Protein AF-A0A803XXB5-F1 (afdb_monomer)

Organism: Meleagris gallopavo (NCBI:txid9103)

pLDDT: mean 82.79, std 13.49, range [46.09, 96.38]

Sequence (155 aa):
MRGNSFKLEEGRFRLDIRKKLFTVRVFRYSSCTDKLLMIFGSLLAIAHGSSLPIAMIIFGDMTDSFVTSGNLSALNSSLEMLDKLEEDMTRYAYYYSAIAAAVLVAAYVQTSFWTLAAGRQVKKIRKNFFHAIMRQEIGWFDVNDAGELNTRLIE

Nearest PDB structures (foldseek):
  8sbj-assembly1_B  TM=5.251E-01  e=1.618E+00  Homo sapiens
  8i21-assembly1_A  TM=2.782E-01  e=5.233E-01  Saccharomyces cerevisiae S288C
  8wjo-assembly1_B  TM=3.772E-01  e=4.185E+00  Saccharomyces cerevisiae S288C
  6ixg-assembly1_A  TM=3.546E-01  e=4.441E+00  Homo sapiens
  4mu6-assembly1_A  TM=4.071E-01  e=6.343E+00  Legionella pneumophila subsp. pneumophila str. Philadelphia 1

Structure (mmCIF, N/CA/C/O backbone):
data_AF-A0A803XXB5-F1
#
_entry.id   AF-A0A803XXB5-F1
#
loop_
_atom_site.group_PDB
_atom_site.id
_atom_site.type_symbol
_atom_site.label_atom_id
_atom_site.label_alt_id
_atom_site.label_comp_id
_atom_site.label_asym_id
_atom_site.label_entity_id
_atom_site.label_seq_id
_atom_site.pdbx_PDB_ins_code
_atom_site.Cartn_x
_atom_site.Cartn_y
_atom_site.Cartn_z
_atom_site.occupancy
_atom_site.B_iso_or_equiv
_atom_site.auth_seq_id
_atom_site.auth_comp_id
_atom_site.auth_asym_id
_atom_site.auth_atom_id
_atom_site.pdbx_PDB_model_num
ATOM 1 N N . MET A 1 1 ? 18.559 -19.089 46.567 1.00 53.66 1 MET A N 1
ATOM 2 C CA . MET A 1 1 ? 18.561 -18.101 45.459 1.00 53.66 1 MET A CA 1
ATOM 3 C C . MET A 1 1 ? 17.882 -18.569 44.157 1.00 53.66 1 MET A C 1
ATOM 5 O O . MET A 1 1 ? 17.571 -17.723 43.334 1.00 53.66 1 MET A O 1
ATOM 9 N N . ARG A 1 2 ? 17.551 -19.862 43.966 1.00 56.38 2 ARG A N 1
ATOM 10 C CA . ARG A 1 2 ? 16.855 -20.363 42.753 1.00 56.38 2 ARG A CA 1
ATOM 11 C C . ARG A 1 2 ? 15.346 -20.045 42.657 1.00 56.38 2 ARG A C 1
ATOM 13 O O . ARG A 1 2 ? 14.801 -20.068 41.562 1.00 56.38 2 ARG A O 1
ATOM 20 N N . GLY A 1 3 ? 14.680 -19.707 43.766 1.00 53.09 3 GLY A N 1
ATOM 21 C CA . GLY A 1 3 ? 13.224 -19.477 43.799 1.00 53.09 3 GLY A CA 1
ATOM 22 C C . GLY A 1 3 ? 12.744 -18.177 43.137 1.00 53.09 3 GLY A C 1
ATOM 23 O O . GLY A 1 3 ? 11.661 -18.154 42.558 1.00 53.09 3 GLY A O 1
ATOM 24 N N . ASN A 1 4 ? 13.558 -17.114 43.154 1.00 46.09 4 ASN A N 1
ATOM 25 C CA . ASN A 1 4 ? 13.198 -15.852 42.494 1.00 46.09 4 ASN A CA 1
ATOM 26 C C . ASN A 1 4 ? 13.341 -15.950 40.970 1.00 46.09 4 ASN A C 1
ATOM 28 O O . ASN A 1 4 ? 12.520 -15.387 40.256 1.00 46.09 4 ASN A O 1
ATOM 32 N N . SER A 1 5 ? 14.315 -16.716 40.464 1.00 54.25 5 SER A N 1
ATOM 33 C CA . SER A 1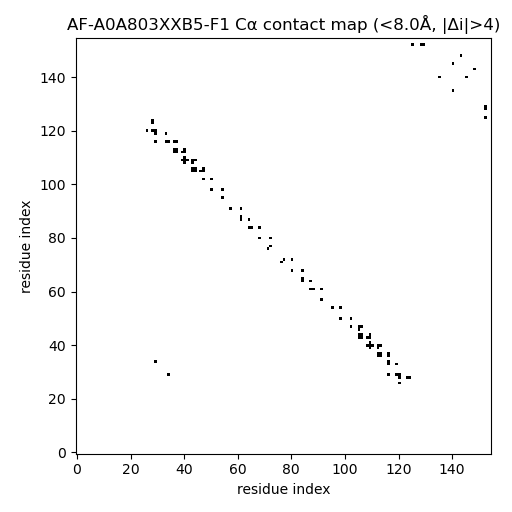 5 ? 14.485 -16.913 39.017 1.00 54.25 5 SER A CA 1
ATOM 34 C C . SER A 1 5 ? 13.304 -17.677 38.402 1.00 54.25 5 SER A C 1
ATOM 36 O O . SER A 1 5 ? 12.817 -17.308 37.339 1.00 54.25 5 SER A O 1
ATOM 38 N N . PHE A 1 6 ? 12.763 -18.670 39.121 1.00 59.56 6 PHE A N 1
ATOM 39 C CA . PHE A 1 6 ? 11.614 -19.458 38.665 1.00 59.56 6 PHE A CA 1
ATOM 40 C C . PHE A 1 6 ? 10.312 -18.636 38.614 1.00 59.56 6 PHE A C 1
ATOM 42 O O . PHE A 1 6 ? 9.605 -18.672 37.614 1.00 59.56 6 PHE A O 1
ATOM 49 N N . LYS A 1 7 ? 10.034 -17.799 39.629 1.00 59.47 7 LYS A N 1
ATOM 50 C CA . LYS A 1 7 ? 8.880 -16.872 39.611 1.00 59.47 7 LYS A CA 1
ATOM 51 C C . LYS A 1 7 ? 8.996 -15.785 38.533 1.00 59.47 7 LYS A C 1
ATOM 53 O O . LYS A 1 7 ? 7.982 -15.344 37.995 1.00 59.47 7 LYS A O 1
ATOM 58 N N . LEU A 1 8 ? 10.218 -15.351 38.211 1.00 59.94 8 LEU A N 1
ATOM 59 C CA . LEU A 1 8 ? 10.473 -14.389 37.135 1.00 59.94 8 LEU A CA 1
ATOM 60 C C . LEU A 1 8 ? 10.287 -15.014 35.745 1.00 59.94 8 LEU A C 1
ATOM 62 O O . LEU A 1 8 ? 9.770 -14.339 34.860 1.00 59.94 8 LEU A O 1
ATOM 66 N N . GLU A 1 9 ? 10.663 -16.279 35.551 1.00 63.16 9 GLU A N 1
ATOM 67 C CA . GLU A 1 9 ? 10.397 -17.055 34.327 1.00 63.16 9 GLU A CA 1
ATOM 68 C C . GLU A 1 9 ? 8.895 -17.300 34.126 1.00 63.16 9 GLU A C 1
ATOM 70 O O . GLU A 1 9 ? 8.369 -17.047 33.046 1.00 63.16 9 GLU A O 1
ATOM 75 N N . GLU A 1 10 ? 8.170 -17.682 35.180 1.00 65.69 10 GLU A N 1
ATOM 76 C CA . GLU A 1 10 ? 6.717 -17.905 35.140 1.00 65.69 10 GLU A CA 1
ATOM 77 C C . GLU A 1 10 ? 5.934 -16.606 34.863 1.00 65.69 10 GLU A C 1
ATOM 79 O O . GLU A 1 10 ? 4.971 -16.587 34.089 1.00 65.69 10 GLU A O 1
ATOM 84 N N . GLY A 1 11 ? 6.385 -15.486 35.442 1.00 61.03 11 GLY A N 1
ATOM 85 C CA . GLY A 1 11 ? 5.864 -14.147 35.166 1.00 61.03 11 GLY A CA 1
ATOM 86 C C . GLY A 1 11 ? 6.142 -13.680 33.734 1.00 61.03 11 GLY A C 1
ATOM 87 O O . GLY A 1 11 ? 5.231 -13.168 33.077 1.00 61.03 11 GLY A O 1
ATOM 88 N N . ARG A 1 12 ? 7.361 -13.908 33.216 1.00 62.28 12 ARG A N 1
ATOM 89 C CA . ARG A 1 12 ? 7.727 -13.633 31.811 1.00 62.28 12 ARG A CA 1
ATOM 90 C C . ARG A 1 12 ? 6.909 -14.477 30.841 1.00 62.28 12 ARG A C 1
ATOM 92 O O . ARG A 1 12 ? 6.358 -13.937 29.891 1.00 62.28 12 ARG A O 1
ATOM 99 N N . PHE A 1 13 ? 6.744 -15.764 31.131 1.00 62.91 13 PHE A N 1
ATOM 100 C CA . PHE A 1 13 ? 5.960 -16.695 30.328 1.00 62.91 13 PHE A CA 1
ATOM 101 C C . PHE A 1 13 ? 4.477 -16.304 30.284 1.00 62.91 13 PHE A C 1
ATOM 103 O O . PHE A 1 13 ? 3.858 -16.293 29.220 1.00 62.91 13 PHE A O 1
ATOM 110 N N . ARG A 1 14 ? 3.899 -15.883 31.418 1.00 61.41 14 ARG A N 1
ATOM 111 C CA . ARG A 1 14 ? 2.527 -15.351 31.465 1.00 61.41 14 ARG A CA 1
ATOM 112 C C . ARG A 1 14 ? 2.374 -14.015 30.744 1.00 61.41 14 ARG A C 1
ATOM 114 O O . ARG A 1 14 ? 1.325 -13.782 30.144 1.00 61.41 14 ARG A O 1
ATOM 121 N N . LE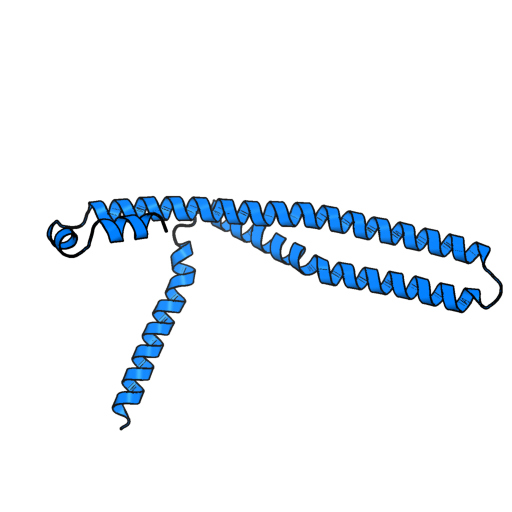U A 1 15 ? 3.383 -13.147 30.781 1.00 60.62 15 LEU A N 1
ATOM 122 C CA . LEU A 1 15 ? 3.418 -11.903 30.004 1.00 60.62 15 LEU A CA 1
ATOM 123 C C . LEU A 1 15 ? 3.509 -12.177 28.497 1.00 60.62 15 LEU A C 1
ATOM 125 O O . LEU A 1 15 ? 2.753 -11.575 27.735 1.00 60.62 15 LEU A O 1
ATOM 129 N N . ASP A 1 16 ? 4.343 -13.125 28.075 1.00 62.09 16 ASP A N 1
ATOM 130 C CA . ASP A 1 16 ? 4.494 -13.511 26.669 1.00 62.09 16 ASP A CA 1
ATOM 131 C C . ASP A 1 16 ? 3.258 -14.225 26.119 1.00 62.09 16 ASP A C 1
ATOM 133 O O . ASP A 1 16 ? 2.839 -13.945 24.996 1.00 62.09 16 ASP A O 1
ATOM 137 N N . ILE A 1 17 ? 2.597 -15.073 26.914 1.00 60.09 17 ILE A N 1
ATOM 138 C CA . ILE A 1 17 ? 1.301 -15.658 26.545 1.00 60.09 17 ILE A CA 1
ATOM 139 C C . ILE A 1 17 ? 0.230 -14.567 26.432 1.00 60.09 17 ILE A C 1
ATOM 141 O O . ILE A 1 17 ? -0.541 -14.564 25.471 1.00 60.09 17 ILE A O 1
ATOM 145 N N . ARG A 1 18 ? 0.187 -13.599 27.359 1.00 56.00 18 ARG A N 1
ATOM 146 C CA . ARG A 1 18 ? -0.772 -12.483 27.302 1.00 56.00 18 ARG A CA 1
ATOM 147 C C . ARG A 1 18 ? -0.542 -11.596 26.068 1.00 56.00 18 ARG A C 1
ATOM 149 O O . ARG A 1 18 ? -1.516 -11.192 25.439 1.00 56.00 18 ARG A O 1
ATOM 156 N N . LYS A 1 19 ? 0.720 -11.358 25.685 1.00 54.84 19 LYS A N 1
ATOM 157 C CA . LYS A 1 19 ? 1.103 -10.631 24.459 1.00 54.84 19 LYS A CA 1
ATOM 158 C C . LYS A 1 19 ? 0.770 -11.414 23.185 1.00 54.84 19 LYS A C 1
ATOM 160 O O . LYS A 1 19 ? 0.143 -10.857 22.290 1.00 54.84 19 LYS A O 1
ATOM 165 N N . LYS A 1 20 ? 1.097 -12.712 23.110 1.00 51.25 20 LYS A N 1
ATOM 166 C CA . LYS A 1 20 ? 0.773 -13.574 21.952 1.00 51.25 20 LYS A CA 1
ATOM 167 C C . LYS A 1 20 ? -0.731 -13.735 21.731 1.00 51.25 20 LYS A C 1
ATOM 169 O O . LYS A 1 20 ? -1.184 -13.796 20.591 1.00 51.25 20 LYS A O 1
ATOM 174 N N . LEU A 1 21 ? -1.519 -13.770 22.806 1.00 52.78 21 LEU A N 1
ATOM 175 C CA . LEU A 1 21 ? -2.978 -13.845 22.720 1.00 52.78 21 LEU A CA 1
ATOM 176 C C . LEU A 1 21 ? -3.619 -12.528 22.261 1.00 52.78 21 LEU A C 1
ATOM 178 O O . LEU A 1 21 ? -4.752 -12.566 21.787 1.00 52.78 21 LEU A O 1
ATOM 182 N N . PHE A 1 22 ? -2.932 -11.388 22.371 1.00 58.81 22 PHE A N 1
ATOM 183 C CA . PHE A 1 22 ? -3.478 -10.078 22.014 1.00 58.81 22 PHE A CA 1
ATOM 184 C C . PHE A 1 22 ? -3.657 -9.930 20.496 1.00 58.81 22 PHE A C 1
ATOM 186 O O . PHE A 1 22 ? -4.761 -9.635 20.045 1.00 58.81 22 PHE A O 1
ATOM 193 N N . THR A 1 23 ? -2.637 -10.244 19.689 1.00 65.56 23 THR A N 1
ATOM 194 C CA . THR A 1 23 ? -2.662 -9.980 18.236 1.00 65.56 23 THR A CA 1
ATOM 195 C C . THR A 1 23 ? -3.775 -10.733 17.506 1.00 65.56 23 THR A C 1
ATOM 197 O O . THR A 1 23 ? -4.523 -10.138 16.739 1.00 65.56 23 THR A O 1
ATOM 200 N N . VAL A 1 24 ? -3.955 -12.030 17.776 1.00 68.81 24 VAL A N 1
ATOM 201 C CA . VAL A 1 24 ? -5.003 -12.827 17.108 1.00 68.81 24 VAL A CA 1
ATOM 202 C C . VAL A 1 24 ? -6.395 -12.516 17.674 1.00 68.81 24 VAL A C 1
ATOM 204 O O . VAL A 1 24 ? -7.381 -12.532 16.935 1.00 68.81 24 VAL A O 1
ATOM 207 N N . ARG A 1 25 ? -6.507 -12.188 18.973 1.00 70.38 25 ARG A N 1
ATOM 208 C CA . ARG A 1 25 ? -7.800 -11.835 19.587 1.00 70.38 25 ARG A CA 1
ATOM 209 C C . ARG A 1 25 ? -8.319 -10.468 19.153 1.00 70.38 25 ARG A C 1
ATOM 211 O O . ARG A 1 25 ? -9.537 -10.304 19.141 1.00 70.38 25 ARG A O 1
ATOM 218 N N . VAL A 1 26 ? -7.457 -9.527 18.762 1.00 74.06 26 VAL A N 1
ATOM 219 C CA . VAL A 1 26 ? -7.886 -8.231 18.201 1.00 74.06 26 VAL A CA 1
ATOM 220 C C . VAL A 1 26 ? -8.736 -8.441 16.941 1.00 74.06 26 VAL A C 1
ATOM 222 O O . VAL A 1 26 ? -9.808 -7.852 16.812 1.00 74.06 26 VAL A O 1
ATOM 225 N N . PHE A 1 27 ? -8.364 -9.395 16.084 1.00 74.00 27 PHE A N 1
ATOM 226 C CA . PHE A 1 27 ? -9.130 -9.729 14.877 1.00 74.00 27 PHE A CA 1
ATOM 227 C C . PHE A 1 27 ? -10.379 -10.589 15.133 1.00 74.00 27 PHE A C 1
ATOM 229 O O . PHE A 1 27 ? -11.088 -10.942 14.188 1.00 74.00 27 PHE A O 1
ATOM 236 N N . ARG A 1 28 ? -10.716 -10.916 16.391 1.00 73.00 28 ARG A N 1
ATOM 237 C CA . ARG A 1 28 ? -11.879 -11.766 16.721 1.00 73.00 28 ARG A CA 1
ATOM 238 C C . ARG A 1 28 ? -13.212 -11.160 16.277 1.00 73.00 28 ARG A C 1
ATOM 240 O O . ARG A 1 28 ? -14.170 -11.891 16.045 1.00 73.00 28 ARG A O 1
ATOM 247 N N . TYR A 1 29 ? -13.275 -9.837 16.143 1.00 72.00 29 TYR A N 1
ATOM 248 C CA . TYR A 1 29 ? -14.474 -9.118 15.708 1.00 72.00 29 TYR A CA 1
ATOM 249 C C . TYR A 1 29 ? -14.599 -8.959 14.183 1.00 72.00 29 TYR A C 1
ATOM 251 O O . TYR A 1 29 ? -15.631 -8.470 13.717 1.00 72.00 29 TYR A O 1
ATOM 259 N N . SER A 1 30 ? -13.595 -9.411 13.424 1.00 75.62 30 SER A N 1
ATOM 260 C CA . SER A 1 30 ? -13.532 -9.345 11.961 1.00 75.62 30 SER A CA 1
ATOM 261 C C . SER A 1 30 ? -14.547 -10.294 11.306 1.00 75.62 30 SER A C 1
ATOM 263 O O . SER A 1 30 ? -14.560 -11.495 11.597 1.00 75.62 30 SER A O 1
ATOM 265 N N . SER A 1 31 ? -15.422 -9.766 10.443 1.00 79.44 31 SER A N 1
ATOM 266 C CA . SER A 1 31 ? -16.377 -10.574 9.666 1.00 79.44 31 SER A CA 1
ATOM 267 C C . SER A 1 31 ? -15.680 -11.323 8.517 1.00 79.44 31 SER A C 1
ATOM 269 O O . SER A 1 31 ? -14.535 -11.019 8.185 1.00 79.44 31 SER A O 1
ATOM 271 N N . CYS A 1 32 ? -16.336 -12.306 7.884 1.00 80.06 32 CYS A N 1
ATOM 272 C CA . CYS A 1 32 ? -15.736 -13.026 6.747 1.00 80.06 32 CYS A CA 1
ATOM 273 C C . CYS A 1 32 ? -15.327 -12.078 5.608 1.00 80.06 32 CYS A C 1
ATOM 275 O O . CYS A 1 32 ? -14.245 -12.231 5.049 1.00 80.06 32 CYS A O 1
ATOM 277 N N . THR A 1 33 ? -16.132 -11.051 5.330 1.00 84.19 33 THR A N 1
ATOM 278 C CA . THR A 1 33 ? -15.818 -10.022 4.331 1.00 84.19 33 THR A CA 1
ATOM 279 C C . THR A 1 33 ? -14.583 -9.206 4.713 1.00 84.19 33 THR A C 1
ATOM 281 O O . THR A 1 33 ? -13.767 -8.893 3.853 1.00 84.19 33 THR A O 1
ATOM 284 N N . ASP A 1 34 ? -14.395 -8.898 5.997 1.00 88.69 34 ASP A N 1
ATOM 285 C CA . ASP A 1 34 ? -13.228 -8.137 6.461 1.00 88.69 34 ASP A CA 1
ATOM 286 C C . ASP A 1 34 ? -11.946 -8.975 6.377 1.00 88.69 34 ASP A C 1
ATOM 288 O O . ASP A 1 34 ? -10.893 -8.457 6.015 1.00 88.69 34 ASP A O 1
ATOM 292 N N . LYS A 1 35 ? -12.033 -10.286 6.635 1.00 86.94 35 LYS A N 1
ATOM 293 C CA . LYS A 1 35 ? -10.913 -11.217 6.425 1.00 86.94 35 LYS A CA 1
ATOM 294 C C . LYS A 1 35 ? -10.507 -11.297 4.956 1.00 86.94 35 LYS A C 1
ATOM 296 O O . LYS A 1 35 ? -9.315 -11.253 4.672 1.00 86.94 35 LYS A O 1
ATOM 301 N N . LEU A 1 36 ? -11.473 -11.355 4.035 1.00 90.50 36 LEU A N 1
ATOM 302 C CA . LEU A 1 36 ? -11.186 -11.324 2.598 1.00 90.50 36 LEU A CA 1
ATOM 303 C C . LEU A 1 36 ? -10.505 -10.011 2.190 1.00 90.50 36 LEU A C 1
ATOM 305 O O . LEU A 1 36 ? -9.476 -10.051 1.522 1.00 90.50 36 LEU A O 1
ATOM 309 N N . LEU A 1 37 ? -11.017 -8.862 2.647 1.00 90.31 37 LEU A N 1
ATOM 310 C CA . LEU A 1 37 ? -10.411 -7.551 2.376 1.00 90.31 37 LEU A CA 1
ATOM 311 C C . LEU A 1 37 ? -8.968 -7.462 2.886 1.00 90.31 37 LEU A C 1
ATOM 313 O O . LEU A 1 37 ? -8.101 -6.965 2.172 1.00 90.31 37 LEU A O 1
ATOM 317 N N . MET A 1 38 ? -8.691 -7.985 4.085 1.00 91.38 38 MET A N 1
ATOM 318 C CA . MET A 1 38 ? -7.332 -8.019 4.633 1.00 91.38 38 MET A CA 1
ATOM 319 C C . MET A 1 38 ? -6.402 -8.928 3.816 1.00 91.38 38 MET A C 1
ATOM 321 O O . MET A 1 38 ? -5.255 -8.554 3.579 1.00 91.38 38 MET A O 1
ATOM 325 N N . ILE A 1 39 ? -6.876 -10.089 3.344 1.00 93.44 39 ILE A N 1
ATOM 326 C CA . ILE A 1 39 ? -6.078 -11.000 2.500 1.00 93.44 39 ILE A CA 1
ATOM 327 C C . ILE A 1 39 ? -5.738 -10.331 1.164 1.00 93.44 39 ILE A C 1
ATOM 329 O O . ILE A 1 39 ? -4.564 -10.254 0.807 1.00 93.44 39 ILE A O 1
ATOM 333 N N . PHE A 1 40 ? -6.734 -9.784 0.461 1.00 93.50 40 PHE A N 1
ATOM 334 C CA . PHE A 1 40 ? -6.510 -9.070 -0.801 1.00 93.50 40 PHE A CA 1
ATOM 335 C C . PHE A 1 40 ? -5.599 -7.851 -0.624 1.00 93.50 40 PHE A C 1
ATOM 337 O O . PHE A 1 40 ? -4.668 -7.665 -1.405 1.00 93.50 40 PHE A O 1
ATOM 344 N N . GLY A 1 41 ? -5.808 -7.062 0.434 1.00 93.69 41 GLY A N 1
ATOM 345 C CA . GLY A 1 41 ? -4.934 -5.938 0.765 1.00 93.69 41 GLY A CA 1
ATOM 346 C C . GLY A 1 41 ? -3.492 -6.378 1.024 1.00 93.69 41 GLY A C 1
ATOM 347 O O . GLY A 1 41 ? -2.560 -5.711 0.593 1.00 93.69 41 GLY A O 1
ATOM 348 N N . SER A 1 42 ? -3.287 -7.526 1.671 1.00 95.56 42 SER A N 1
ATOM 349 C CA . SER A 1 42 ? -1.947 -8.058 1.955 1.00 95.56 42 SER A CA 1
ATOM 350 C C . SER A 1 42 ? -1.238 -8.568 0.697 1.00 95.56 42 SER A C 1
ATOM 352 O O . SER A 1 42 ? -0.043 -8.341 0.540 1.00 95.56 42 SER A O 1
ATOM 354 N N . LEU A 1 43 ? -1.962 -9.204 -0.229 1.00 95.44 43 LEU A N 1
ATOM 355 C CA . LEU A 1 43 ? -1.402 -9.620 -1.520 1.00 95.44 43 LEU A CA 1
ATOM 356 C C . LEU A 1 43 ? -0.940 -8.411 -2.345 1.00 95.44 43 LEU A C 1
ATOM 358 O O . LEU A 1 43 ? 0.171 -8.409 -2.874 1.00 95.44 43 LEU A O 1
ATOM 362 N N . LEU A 1 44 ? -1.755 -7.354 -2.389 1.00 93.56 44 LEU A N 1
ATOM 363 C CA . LEU A 1 44 ? -1.393 -6.098 -3.050 1.00 93.56 44 LEU A CA 1
ATOM 364 C C . LEU A 1 44 ? -0.230 -5.386 -2.349 1.00 93.56 44 LEU A C 1
ATOM 366 O O . LEU A 1 44 ? 0.599 -4.792 -3.029 1.00 93.56 44 LEU A O 1
ATOM 370 N N . ALA A 1 45 ? -0.109 -5.511 -1.023 1.00 95.12 45 ALA A N 1
ATOM 371 C CA . ALA A 1 45 ? 1.027 -4.989 -0.262 1.00 95.12 45 ALA A CA 1
ATOM 372 C C . ALA A 1 45 ? 2.355 -5.631 -0.642 1.00 95.12 45 ALA A C 1
ATOM 374 O O . ALA A 1 45 ? 3.362 -4.936 -0.763 1.00 95.12 45 ALA A O 1
ATOM 375 N N . ILE A 1 46 ? 2.355 -6.948 -0.853 1.00 95.69 46 ILE A N 1
ATOM 376 C CA . ILE A 1 46 ? 3.545 -7.677 -1.298 1.00 95.69 46 ILE A CA 1
ATOM 377 C C . ILE A 1 46 ? 3.934 -7.215 -2.706 1.00 95.69 46 ILE A C 1
ATOM 379 O O . ILE A 1 46 ? 5.095 -6.880 -2.939 1.00 95.69 46 ILE A O 1
ATOM 383 N N . ALA A 1 47 ? 2.960 -7.120 -3.617 1.00 92.44 47 ALA A N 1
ATOM 384 C CA . ALA A 1 47 ? 3.195 -6.632 -4.974 1.00 92.44 47 ALA A CA 1
ATOM 385 C C . ALA A 1 47 ? 3.736 -5.189 -4.976 1.00 92.44 47 ALA A C 1
ATOM 387 O O . ALA A 1 47 ? 4.778 -4.920 -5.573 1.00 92.44 47 ALA A O 1
ATOM 388 N N . HIS A 1 48 ? 3.094 -4.281 -4.237 1.00 95.62 48 HIS A N 1
ATOM 389 C CA . HIS A 1 48 ? 3.533 -2.895 -4.085 1.00 95.62 48 HIS A CA 1
ATOM 390 C C . HIS A 1 48 ? 4.940 -2.803 -3.472 1.00 95.62 48 HIS A C 1
ATOM 392 O O . HIS A 1 48 ? 5.781 -2.069 -3.985 1.00 95.62 48 HIS A O 1
ATOM 398 N N . GLY A 1 49 ? 5.245 -3.591 -2.437 1.00 94.94 49 GLY A N 1
ATOM 399 C CA . GLY A 1 49 ? 6.571 -3.626 -1.811 1.00 94.94 49 GLY A CA 1
ATOM 400 C C . GLY A 1 49 ? 7.681 -4.131 -2.740 1.00 94.94 49 GLY A C 1
ATOM 401 O O . GLY A 1 49 ? 8.806 -3.642 -2.673 1.00 94.94 49 GLY A O 1
ATOM 402 N N . SER A 1 50 ? 7.365 -5.060 -3.648 1.00 95.50 50 SER A N 1
ATOM 403 C CA . SER A 1 50 ? 8.320 -5.581 -4.638 1.00 95.50 50 SER A CA 1
ATOM 404 C C . SER A 1 50 ? 8.634 -4.615 -5.788 1.00 95.50 50 SER A C 1
ATOM 406 O O . SER A 1 50 ? 9.602 -4.829 -6.517 1.00 95.50 50 SER A O 1
ATOM 408 N N . SER A 1 51 ? 7.863 -3.533 -5.941 1.00 94.50 51 SER A N 1
ATOM 409 C CA . SER A 1 51 ? 8.029 -2.586 -7.051 1.00 94.50 51 SER A CA 1
ATOM 410 C C . SER A 1 51 ? 9.390 -1.883 -7.069 1.00 94.50 51 SER A C 1
ATOM 412 O O . SER A 1 51 ? 9.945 -1.674 -8.144 1.00 94.50 51 SER A O 1
ATOM 414 N N . LEU A 1 52 ? 9.963 -1.575 -5.898 1.00 93.69 52 LEU A N 1
ATOM 415 C CA . LEU A 1 52 ? 11.278 -0.935 -5.784 1.00 93.69 52 LEU A CA 1
ATOM 416 C C . LEU A 1 52 ? 12.416 -1.840 -6.301 1.00 93.69 52 LEU A C 1
ATOM 418 O O . LEU A 1 52 ? 13.166 -1.388 -7.166 1.00 93.69 52 LEU A O 1
ATOM 422 N N . PRO A 1 53 ? 12.543 -3.110 -5.857 1.00 96.38 53 PRO A N 1
ATOM 423 C CA . PRO A 1 53 ? 13.482 -4.059 -6.457 1.00 96.38 53 PRO A CA 1
ATOM 424 C C . PRO A 1 53 ? 13.312 -4.224 -7.971 1.00 96.38 53 PRO A C 1
ATOM 426 O O . PRO A 1 53 ? 14.300 -4.229 -8.697 1.00 96.38 53 PRO A O 1
ATOM 429 N N . ILE A 1 54 ? 12.071 -4.325 -8.457 1.00 94.75 54 ILE A N 1
ATOM 430 C CA . ILE A 1 54 ? 11.790 -4.477 -9.894 1.00 94.75 54 ILE A CA 1
ATOM 431 C C . ILE A 1 54 ? 12.281 -3.247 -10.670 1.00 94.75 54 ILE A C 1
ATOM 433 O O . ILE A 1 54 ? 12.950 -3.388 -11.692 1.00 94.75 54 ILE A O 1
ATOM 437 N N . ALA A 1 55 ? 12.006 -2.044 -10.163 1.00 93.69 55 ALA A N 1
ATOM 438 C CA . ALA A 1 55 ? 12.484 -0.801 -10.758 1.00 93.69 55 ALA A CA 1
ATOM 439 C C . ALA A 1 55 ? 14.020 -0.707 -10.783 1.00 93.69 55 ALA A C 1
ATOM 441 O O . ALA A 1 55 ? 14.570 -0.118 -11.712 1.00 93.69 55 ALA A O 1
ATOM 442 N N . MET A 1 56 ? 14.707 -1.293 -9.795 1.00 95.38 56 MET A N 1
ATOM 443 C CA . MET A 1 56 ? 16.173 -1.358 -9.763 1.00 95.38 56 MET A CA 1
ATOM 444 C C . MET A 1 56 ? 16.755 -2.319 -10.801 1.00 95.38 56 MET A C 1
ATOM 446 O O . MET A 1 56 ? 17.795 -2.012 -11.371 1.00 95.38 56 MET A O 1
ATOM 450 N N . ILE A 1 57 ? 16.095 -3.445 -11.083 1.00 95.38 57 ILE A N 1
ATOM 451 C CA . ILE A 1 57 ? 16.548 -4.373 -12.134 1.00 95.38 57 ILE A CA 1
ATOM 452 C C . ILE A 1 57 ? 16.486 -3.685 -13.501 1.00 95.38 57 ILE A C 1
ATOM 454 O O . ILE A 1 57 ? 17.477 -3.664 -14.220 1.00 95.38 57 ILE A O 1
ATOM 458 N N . ILE A 1 58 ? 15.366 -3.022 -13.809 1.00 94.25 58 ILE A N 1
ATOM 459 C CA . ILE A 1 58 ? 15.200 -2.279 -15.070 1.00 94.25 58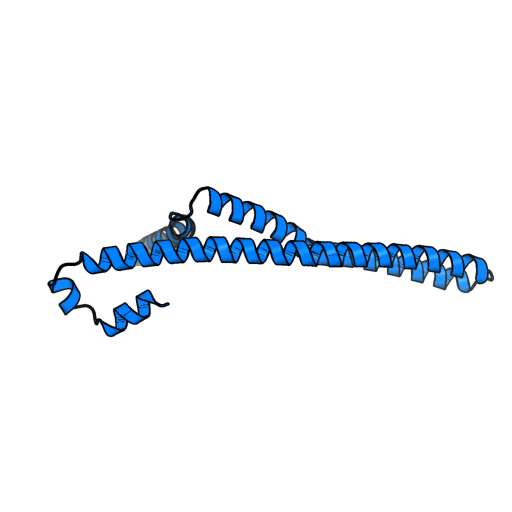 ILE A CA 1
ATOM 460 C C . ILE A 1 58 ? 16.224 -1.143 -15.177 1.00 94.25 58 ILE A C 1
ATOM 462 O O . ILE A 1 58 ? 16.763 -0.887 -16.251 1.00 94.25 58 ILE A O 1
ATOM 466 N N . PHE A 1 59 ? 16.519 -0.471 -14.060 1.00 93.56 59 PHE A N 1
ATOM 467 C CA . PHE A 1 59 ? 17.553 0.560 -14.023 1.00 93.56 59 PHE A CA 1
ATOM 468 C C . PHE A 1 59 ? 18.943 -0.009 -14.352 1.00 93.56 59 PHE A C 1
ATOM 470 O O . PHE A 1 59 ? 19.726 0.644 -15.046 1.00 93.56 59 PHE A O 1
ATOM 477 N N . GLY A 1 60 ? 19.240 -1.221 -13.873 1.00 94.81 60 GLY A N 1
ATOM 478 C CA . GLY A 1 60 ? 20.456 -1.961 -14.210 1.00 94.81 60 GLY A CA 1
ATOM 479 C C . GLY A 1 60 ? 20.555 -2.238 -15.709 1.00 94.81 60 GLY A C 1
ATOM 480 O O . GLY A 1 60 ? 21.509 -1.790 -16.339 1.00 94.81 60 GLY A O 1
ATOM 481 N N . ASP A 1 61 ? 19.526 -2.857 -16.291 1.00 92.19 61 ASP A N 1
ATOM 482 C CA . ASP A 1 61 ? 19.487 -3.196 -17.724 1.00 92.19 61 ASP A CA 1
ATOM 483 C C . ASP A 1 61 ? 19.616 -1.948 -18.620 1.00 92.19 61 ASP A C 1
ATOM 485 O O . ASP A 1 61 ? 20.338 -1.934 -19.625 1.00 92.19 61 ASP A O 1
ATOM 489 N N . MET A 1 62 ? 18.961 -0.850 -18.225 1.00 92.06 62 MET A N 1
ATOM 490 C CA . MET A 1 62 ? 19.089 0.445 -18.893 1.00 92.06 62 MET A CA 1
ATOM 491 C C . MET A 1 62 ? 20.531 0.971 -18.826 1.00 92.06 62 MET A C 1
ATOM 493 O O . MET A 1 62 ? 21.064 1.446 -19.829 1.00 92.06 62 MET A O 1
ATOM 497 N N . THR A 1 63 ? 21.182 0.870 -17.665 1.00 92.88 63 THR A N 1
ATOM 498 C CA . THR A 1 63 ? 22.578 1.299 -17.479 1.00 92.88 63 THR A CA 1
ATOM 499 C C . THR A 1 63 ? 23.536 0.471 -18.337 1.00 92.88 63 THR A C 1
ATOM 501 O O . THR A 1 63 ? 24.408 1.040 -18.996 1.00 92.88 63 THR A O 1
ATOM 504 N N . ASP A 1 64 ? 23.346 -0.845 -18.409 1.00 91.56 64 ASP A N 1
ATOM 505 C CA . ASP A 1 64 ? 24.172 -1.733 -19.234 1.00 91.56 64 ASP A CA 1
ATOM 506 C C . ASP A 1 64 ? 24.035 -1.420 -20.733 1.00 91.56 64 ASP A C 1
ATOM 508 O O . ASP A 1 64 ? 25.028 -1.426 -21.474 1.00 91.56 64 ASP A O 1
ATOM 512 N N . SER A 1 65 ? 22.826 -1.056 -21.174 1.00 88.19 65 SER A N 1
ATOM 513 C CA . SER A 1 65 ? 22.547 -0.628 -22.555 1.00 88.19 65 SER A CA 1
ATOM 514 C C . SER A 1 65 ? 23.310 0.659 -22.910 1.00 88.19 65 SER A C 1
ATOM 516 O O . SER A 1 65 ? 23.904 0.774 -23.989 1.00 88.19 65 SER A O 1
ATOM 518 N N . PHE A 1 66 ? 23.382 1.606 -21.969 1.00 86.62 66 PHE A N 1
ATOM 519 C CA . PHE A 1 66 ? 24.167 2.832 -22.122 1.00 86.62 66 PHE A CA 1
ATOM 520 C C . PHE A 1 66 ? 25.674 2.589 -22.138 1.00 86.62 66 PHE A C 1
ATOM 522 O O . PHE A 1 66 ? 26.373 3.157 -22.977 1.00 86.62 66 PHE A O 1
ATOM 529 N N . VAL A 1 67 ? 26.191 1.760 -21.228 1.00 87.38 67 VAL A N 1
ATOM 530 C CA . VAL A 1 67 ? 27.631 1.468 -21.142 1.00 87.38 67 VAL A CA 1
ATOM 531 C C . VAL A 1 67 ? 28.111 0.744 -22.400 1.00 87.38 67 VAL A C 1
ATOM 533 O O . VAL A 1 67 ? 29.157 1.092 -22.952 1.00 87.38 67 VAL A O 1
ATOM 536 N N . THR A 1 68 ? 27.325 -0.213 -22.896 1.00 83.12 68 THR A N 1
ATOM 537 C CA . THR A 1 68 ? 27.633 -0.954 -24.127 1.00 83.12 68 THR A CA 1
ATOM 538 C C . THR A 1 68 ? 27.675 -0.024 -25.339 1.00 83.12 68 THR A C 1
ATOM 540 O O . THR A 1 68 ? 28.635 -0.055 -26.112 1.00 83.12 68 THR A O 1
ATOM 543 N N . SER A 1 69 ? 26.685 0.863 -25.463 1.00 79.12 69 SER A N 1
ATOM 544 C CA . SER A 1 69 ? 26.624 1.853 -26.545 1.00 79.12 69 SER A CA 1
ATOM 545 C C . SER A 1 69 ? 27.746 2.895 -26.440 1.00 79.12 69 SER A C 1
ATOM 547 O O . SER A 1 69 ? 28.376 3.241 -27.435 1.00 79.12 69 SER A O 1
ATOM 549 N N . GLY A 1 70 ? 28.080 3.356 -25.232 1.00 75.50 70 GLY A N 1
ATOM 550 C CA . GLY A 1 70 ? 29.163 4.317 -25.006 1.00 75.50 70 GLY A CA 1
ATOM 551 C C . GLY A 1 70 ? 30.548 3.773 -25.370 1.00 75.50 70 GLY A C 1
ATOM 552 O O . GLY A 1 70 ? 31.342 4.480 -25.989 1.00 75.50 70 GLY A O 1
ATOM 553 N N . ASN A 1 71 ? 30.830 2.508 -25.043 1.00 72.50 71 ASN A N 1
ATOM 554 C CA . ASN A 1 71 ? 32.105 1.865 -25.375 1.00 72.50 71 ASN A CA 1
ATOM 555 C C . ASN A 1 71 ? 32.246 1.604 -26.890 1.00 72.50 71 ASN A C 1
ATOM 557 O O . ASN A 1 71 ? 33.325 1.768 -27.457 1.00 72.50 71 ASN A O 1
ATOM 561 N N . LEU A 1 72 ? 31.147 1.250 -27.568 1.00 62.94 72 LEU A N 1
ATOM 562 C CA . LEU A 1 72 ? 31.121 1.001 -29.014 1.00 62.94 72 LEU A CA 1
ATOM 563 C C . LEU A 1 72 ? 31.161 2.295 -29.845 1.00 62.94 72 LEU A C 1
ATOM 565 O O . LEU A 1 72 ? 31.753 2.313 -30.925 1.00 62.94 72 LEU A O 1
ATOM 569 N N . SER A 1 73 ? 30.607 3.400 -29.329 1.00 60.22 73 SER A N 1
ATOM 570 C CA . SER A 1 73 ? 30.656 4.721 -29.975 1.00 60.22 73 SER A CA 1
ATOM 571 C C . SER A 1 73 ? 32.083 5.213 -30.242 1.00 60.22 73 SER A C 1
ATOM 573 O O . SER A 1 73 ? 32.283 6.048 -31.125 1.00 60.22 73 SER A O 1
ATOM 575 N N . ALA A 1 74 ? 33.077 4.700 -29.513 1.00 61.72 74 ALA A N 1
ATOM 576 C CA . ALA A 1 74 ? 34.490 5.000 -29.728 1.00 61.72 74 ALA A CA 1
ATOM 577 C C . ALA A 1 74 ? 35.080 4.340 -30.998 1.00 61.72 74 ALA A C 1
ATOM 579 O O . ALA A 1 74 ? 36.187 4.691 -31.400 1.00 61.72 74 ALA A O 1
ATOM 580 N N . LEU A 1 75 ? 34.364 3.402 -31.640 1.00 64.88 75 LEU A N 1
ATOM 581 C CA . LEU A 1 75 ? 34.872 2.535 -32.716 1.00 64.88 75 LEU A CA 1
ATOM 582 C C . LEU A 1 75 ? 34.301 2.828 -34.128 1.00 64.88 75 LEU A C 1
ATOM 584 O O . LEU A 1 75 ? 34.495 2.020 -35.030 1.00 64.88 75 LEU A O 1
ATOM 588 N N . ASN A 1 76 ? 33.700 4.007 -34.365 1.00 60.84 76 ASN A N 1
ATOM 589 C CA . ASN A 1 76 ? 33.237 4.520 -35.681 1.00 60.84 76 ASN A CA 1
ATOM 590 C C . ASN A 1 76 ? 31.948 3.908 -36.284 1.00 60.84 76 ASN A C 1
ATOM 592 O O . ASN A 1 76 ? 31.909 3.556 -37.464 1.00 60.84 76 ASN A O 1
ATOM 596 N N . SER A 1 77 ? 30.844 3.853 -35.532 1.00 63.09 77 SER A N 1
ATOM 597 C CA . SER A 1 77 ? 29.494 3.606 -36.089 1.00 63.09 77 SER A CA 1
ATOM 598 C C . SER A 1 77 ? 28.413 4.272 -35.227 1.00 63.09 77 SER A C 1
ATOM 600 O O . SER A 1 77 ? 27.755 3.616 -34.428 1.00 63.09 77 SER A O 1
ATOM 602 N N . SER A 1 78 ? 28.266 5.598 -35.318 1.00 69.12 78 SER A N 1
ATOM 603 C CA . SER A 1 78 ? 27.417 6.365 -34.393 1.00 69.12 78 SER A CA 1
ATOM 604 C C . SER A 1 78 ? 25.927 6.384 -34.754 1.00 69.12 78 SER A C 1
ATOM 606 O O . SER A 1 78 ? 25.107 6.360 -33.846 1.00 69.12 78 SER A O 1
ATOM 608 N N . LEU A 1 79 ? 25.548 6.407 -36.038 1.00 72.50 79 LEU A N 1
ATOM 609 C CA . LEU A 1 79 ? 24.150 6.653 -36.436 1.00 72.50 79 LEU A CA 1
ATOM 610 C C . LEU A 1 79 ? 23.212 5.462 -36.140 1.00 72.50 79 LEU A C 1
ATOM 612 O O . LEU A 1 79 ? 22.260 5.617 -35.389 1.00 72.50 79 LEU A O 1
ATOM 616 N N . GLU A 1 80 ? 23.523 4.256 -36.635 1.00 74.88 80 GLU A N 1
ATOM 617 C CA . GLU A 1 80 ? 22.698 3.050 -36.391 1.00 74.88 80 GLU A CA 1
ATOM 618 C C . GLU A 1 80 ? 22.641 2.639 -34.907 1.00 74.88 80 GLU A C 1
ATOM 620 O O . GLU A 1 80 ? 21.737 1.927 -34.474 1.00 74.88 80 GLU A O 1
ATOM 625 N N . MET A 1 81 ? 23.634 3.052 -34.119 1.00 74.12 81 MET A N 1
ATOM 626 C CA . MET A 1 81 ? 23.696 2.777 -32.686 1.00 74.12 81 MET A CA 1
ATOM 627 C C . MET A 1 81 ? 22.794 3.719 -31.888 1.00 74.12 81 MET A C 1
ATOM 629 O O . MET A 1 81 ? 22.174 3.280 -30.923 1.00 74.12 81 MET A O 1
ATOM 633 N N . LEU A 1 82 ? 22.710 4.994 -32.284 1.00 77.44 82 LEU A N 1
ATOM 634 C CA . LEU A 1 82 ? 21.794 5.947 -31.661 1.00 77.44 82 LEU A CA 1
ATOM 635 C C . LEU A 1 82 ? 20.337 5.527 -31.873 1.00 77.44 82 LEU A C 1
ATOM 637 O O . LEU A 1 82 ? 19.577 5.553 -30.911 1.00 77.44 82 LEU A O 1
ATOM 641 N N . ASP A 1 83 ? 19.993 5.040 -33.067 1.00 81.75 83 ASP A N 1
ATOM 642 C CA . ASP A 1 83 ? 18.644 4.537 -33.358 1.00 81.75 83 ASP A CA 1
ATOM 643 C C . ASP A 1 83 ? 18.283 3.320 -32.481 1.00 81.75 83 ASP A C 1
ATOM 645 O O . ASP A 1 83 ? 17.186 3.249 -31.928 1.00 81.75 83 ASP A O 1
ATOM 649 N N . LYS A 1 84 ? 19.222 2.382 -32.277 1.00 83.31 84 LYS A N 1
ATOM 650 C CA . LYS A 1 84 ? 19.017 1.225 -31.380 1.00 83.31 84 LYS A CA 1
ATOM 651 C C . LYS A 1 84 ? 18.887 1.628 -29.914 1.00 83.31 84 LYS A C 1
ATOM 653 O O . LYS A 1 84 ? 18.032 1.106 -29.207 1.00 83.31 84 LYS A O 1
ATOM 658 N N . LEU A 1 85 ? 19.724 2.561 -29.458 1.00 85.94 85 LEU A N 1
ATOM 659 C CA . LEU A 1 85 ? 19.642 3.089 -28.099 1.00 85.94 85 LEU A CA 1
ATOM 660 C C . LEU A 1 85 ? 18.291 3.781 -27.875 1.00 85.94 85 LEU A C 1
ATOM 662 O O . LEU A 1 85 ? 17.669 3.576 -26.838 1.00 85.94 85 LEU A O 1
ATOM 666 N N . GLU A 1 86 ? 17.822 4.579 -28.835 1.00 87.31 86 GLU A N 1
ATOM 667 C CA . GLU A 1 86 ? 16.517 5.241 -28.769 1.00 87.31 86 GLU A CA 1
ATOM 668 C C . GLU A 1 86 ? 15.368 4.223 -28.666 1.00 87.31 86 GLU A C 1
ATOM 670 O O . GLU A 1 86 ? 14.474 4.372 -27.823 1.00 87.31 86 GLU A O 1
ATOM 675 N N . GLU A 1 87 ? 15.417 3.142 -29.447 1.00 89.12 87 GLU A N 1
ATOM 676 C CA . GLU A 1 87 ? 14.448 2.043 -29.365 1.00 89.12 87 GLU A CA 1
ATOM 677 C C . GLU A 1 87 ? 14.464 1.353 -27.984 1.00 89.12 87 GLU A C 1
ATOM 679 O O . GLU A 1 87 ? 13.415 1.172 -27.357 1.00 89.12 87 GLU A O 1
ATOM 684 N N . ASP A 1 88 ? 15.644 1.040 -27.444 1.00 89.25 88 ASP A N 1
ATOM 685 C CA . ASP A 1 88 ? 15.768 0.419 -26.120 1.00 89.25 88 ASP A CA 1
ATOM 686 C C . ASP A 1 88 ? 15.294 1.361 -24.998 1.00 89.25 88 ASP A C 1
ATOM 688 O O . ASP A 1 88 ? 14.557 0.958 -24.092 1.00 89.25 88 ASP A O 1
ATOM 692 N N . MET A 1 89 ? 15.641 2.649 -25.073 1.00 91.25 89 MET A N 1
ATOM 693 C CA . MET A 1 89 ? 15.223 3.659 -24.098 1.00 91.25 89 MET A CA 1
ATOM 694 C C . MET A 1 89 ? 13.711 3.872 -24.086 1.00 91.25 89 MET A C 1
ATOM 696 O O . MET A 1 89 ? 13.106 3.954 -23.011 1.00 91.25 89 MET A O 1
ATOM 700 N N . THR A 1 90 ? 13.080 3.937 -25.261 1.00 93.00 90 THR A N 1
ATOM 701 C CA . THR A 1 90 ? 11.618 4.056 -25.352 1.00 93.00 90 THR A CA 1
ATOM 702 C C . THR A 1 90 ? 10.934 2.823 -24.766 1.00 93.00 90 THR A C 1
ATOM 704 O O . THR A 1 90 ? 9.958 2.957 -24.022 1.00 93.00 90 THR A O 1
ATOM 707 N N . ARG A 1 91 ? 11.485 1.622 -24.981 1.00 91.88 91 ARG A N 1
ATOM 708 C CA . ARG A 1 91 ? 11.000 0.389 -24.348 1.00 91.88 91 ARG A CA 1
ATOM 709 C C . ARG A 1 91 ? 11.109 0.425 -22.819 1.00 91.88 91 ARG A C 1
ATOM 711 O O . ARG A 1 91 ? 10.130 0.102 -22.140 1.00 91.88 91 ARG A O 1
ATOM 718 N N . TYR A 1 92 ? 12.241 0.859 -22.262 1.00 93.69 92 TYR A N 1
ATOM 719 C CA . TYR A 1 92 ? 12.389 1.020 -20.808 1.00 93.69 92 TYR A CA 1
ATOM 720 C C . TYR A 1 92 ? 11.414 2.062 -20.236 1.00 93.69 92 TYR A C 1
ATOM 722 O O . TYR A 1 92 ? 10.828 1.840 -19.173 1.00 93.69 92 TYR A O 1
ATOM 730 N N . ALA A 1 93 ? 11.158 3.158 -20.958 1.00 94.69 93 ALA A N 1
ATOM 731 C CA . ALA A 1 93 ? 10.182 4.174 -20.558 1.00 94.69 93 ALA A CA 1
ATOM 732 C C . ALA A 1 93 ? 8.749 3.614 -20.458 1.00 94.69 93 ALA A C 1
ATOM 734 O O . ALA A 1 93 ? 8.022 3.931 -19.506 1.00 94.69 93 ALA A O 1
ATOM 735 N N . TYR A 1 94 ? 8.349 2.733 -21.383 1.00 95.69 94 TYR A N 1
ATOM 736 C CA . TYR A 1 94 ? 7.071 2.020 -21.288 1.00 95.69 94 TYR A CA 1
ATOM 737 C C . TYR A 1 94 ? 7.005 1.105 -20.058 1.00 95.69 94 TYR A C 1
ATOM 739 O O . TYR A 1 94 ? 5.982 1.104 -19.367 1.00 95.69 94 TYR A O 1
ATOM 747 N N . TYR A 1 95 ? 8.079 0.377 -19.726 1.00 94.38 95 TYR A N 1
ATOM 748 C CA . TYR A 1 95 ? 8.110 -0.460 -18.519 1.00 94.38 95 TYR A CA 1
ATOM 749 C C . TYR A 1 95 ? 7.962 0.362 -17.232 1.00 94.38 95 TYR A C 1
ATOM 751 O O . TYR A 1 95 ? 7.147 0.007 -16.376 1.00 94.38 95 TYR A O 1
ATOM 759 N N . TYR A 1 96 ? 8.666 1.492 -17.110 1.00 93.81 96 TYR A N 1
ATOM 760 C CA . TYR A 1 96 ? 8.524 2.387 -15.954 1.00 93.81 96 TYR A CA 1
ATOM 761 C C . TYR A 1 96 ? 7.116 2.971 -15.832 1.00 93.81 96 TYR A C 1
ATOM 763 O O . TYR A 1 96 ? 6.553 3.005 -14.736 1.00 93.81 96 TYR A O 1
ATOM 771 N N . SER A 1 97 ? 6.522 3.381 -16.953 1.00 96.12 97 SER A N 1
ATOM 772 C CA . SER A 1 97 ? 5.162 3.926 -16.983 1.00 96.12 97 SER A CA 1
ATOM 773 C C . SER A 1 97 ? 4.126 2.883 -16.546 1.00 96.12 97 SER A C 1
ATOM 775 O O . SER A 1 97 ? 3.242 3.180 -15.740 1.00 96.12 97 SER A O 1
ATOM 777 N N . ALA A 1 98 ? 4.262 1.637 -17.016 1.00 94.62 98 ALA A N 1
ATOM 778 C CA . ALA A 1 98 ? 3.379 0.536 -16.640 1.00 94.62 98 ALA A CA 1
ATOM 779 C C . ALA A 1 98 ? 3.491 0.184 -15.147 1.00 94.62 98 ALA A C 1
ATOM 781 O O . ALA A 1 98 ? 2.471 0.012 -14.475 1.00 94.62 98 ALA A O 1
ATOM 782 N N . ILE A 1 99 ? 4.714 0.126 -14.605 1.00 94.88 99 ILE A N 1
ATOM 783 C CA . ILE A 1 99 ? 4.940 -0.131 -13.175 1.00 94.88 99 ILE A CA 1
ATOM 784 C C . ILE A 1 99 ? 4.364 1.003 -12.332 1.00 94.88 99 ILE A C 1
ATOM 786 O O . ILE A 1 99 ? 3.660 0.726 -11.366 1.00 94.88 99 ILE A O 1
ATOM 790 N N . ALA A 1 100 ? 4.598 2.264 -12.702 1.00 94.88 100 ALA A N 1
ATOM 791 C CA . ALA A 1 100 ? 4.068 3.410 -11.968 1.00 94.88 100 ALA A CA 1
ATOM 792 C C . ALA A 1 100 ? 2.532 3.373 -11.886 1.00 94.88 100 ALA A C 1
ATOM 794 O O . ALA A 1 100 ? 1.964 3.538 -10.805 1.00 94.88 100 ALA A O 1
ATOM 795 N N . ALA A 1 101 ? 1.859 3.075 -13.002 1.00 96.25 101 ALA A N 1
ATOM 796 C CA . ALA A 1 101 ? 0.408 2.914 -13.028 1.00 96.25 101 ALA A CA 1
ATOM 797 C C . ALA A 1 101 ? -0.064 1.734 -12.157 1.00 96.25 101 ALA A C 1
ATOM 799 O O . ALA A 1 101 ? -1.013 1.873 -11.382 1.00 96.25 101 ALA A O 1
ATOM 800 N N . ALA A 1 102 ? 0.612 0.583 -12.230 1.00 94.75 102 ALA A N 1
ATOM 801 C CA . ALA A 1 102 ? 0.275 -0.591 -11.426 1.00 94.75 102 ALA A CA 1
ATOM 802 C C . ALA A 1 102 ? 0.464 -0.340 -9.919 1.00 94.75 102 ALA A C 1
ATOM 804 O O . ALA A 1 102 ? -0.403 -0.687 -9.118 1.00 94.75 102 ALA A O 1
ATOM 805 N N . VAL A 1 103 ? 1.570 0.304 -9.537 1.00 96.19 103 VAL A N 1
ATOM 806 C CA . VAL A 1 103 ? 1.901 0.693 -8.159 1.00 96.19 103 VAL A CA 1
ATOM 807 C C . VAL A 1 103 ? 0.862 1.661 -7.611 1.00 96.19 103 VAL A C 1
ATOM 809 O O . VAL A 1 103 ? 0.387 1.454 -6.498 1.00 96.19 103 VAL A O 1
ATOM 812 N N . LEU A 1 104 ? 0.448 2.660 -8.397 1.00 96.19 104 LEU A N 1
ATOM 813 C CA . LEU A 1 104 ? -0.592 3.614 -8.009 1.00 96.19 104 LEU A CA 1
ATOM 814 C C . LEU A 1 104 ? -1.899 2.897 -7.636 1.00 96.19 104 LEU A C 1
ATOM 816 O O . LEU A 1 104 ? -2.458 3.125 -6.560 1.00 96.19 104 LEU A O 1
ATOM 820 N N . VAL A 1 105 ? -2.369 1.999 -8.507 1.00 95.75 105 VAL A N 1
ATOM 821 C CA . VAL A 1 105 ? -3.606 1.240 -8.276 1.00 95.75 105 VAL A CA 1
ATOM 822 C C . VAL A 1 105 ? -3.448 0.293 -7.085 1.00 95.75 105 VAL A C 1
ATOM 824 O O . VAL A 1 105 ? -4.310 0.266 -6.204 1.00 95.75 105 VAL A O 1
ATOM 827 N N . ALA A 1 106 ? -2.343 -0.453 -7.015 1.00 94.44 106 ALA A N 1
ATOM 828 C CA . ALA A 1 106 ? -2.086 -1.400 -5.935 1.00 94.44 106 ALA A CA 1
ATOM 829 C C . ALA A 1 106 ? -2.018 -0.705 -4.566 1.00 94.44 106 ALA A C 1
ATOM 831 O O . ALA A 1 106 ? -2.684 -1.150 -3.631 1.00 94.44 106 ALA A O 1
ATOM 832 N N . ALA A 1 107 ? -1.291 0.412 -4.462 1.00 95.62 107 ALA A N 1
ATOM 833 C CA . ALA A 1 107 ? -1.159 1.198 -3.237 1.00 95.62 107 ALA A CA 1
ATOM 834 C C . ALA A 1 107 ? -2.510 1.743 -2.760 1.00 95.62 107 ALA A C 1
ATOM 836 O O . ALA A 1 107 ? -2.847 1.654 -1.572 1.00 95.62 107 ALA A O 1
ATOM 837 N N . TYR A 1 108 ? -3.301 2.284 -3.693 1.00 95.88 108 TYR A N 1
ATOM 838 C CA . TYR A 1 108 ? -4.616 2.831 -3.390 1.00 95.88 108 TYR A CA 1
ATOM 839 C C . TYR A 1 108 ? -5.568 1.751 -2.872 1.00 95.88 108 TYR A C 1
ATOM 841 O O . TYR A 1 108 ? -6.183 1.919 -1.814 1.00 95.88 108 TYR A O 1
ATOM 849 N N . VAL A 1 109 ? -5.668 0.622 -3.580 1.00 94.75 109 VAL A N 1
ATOM 850 C CA . VAL A 1 109 ? -6.570 -0.476 -3.207 1.00 94.75 109 VAL A CA 1
ATOM 851 C C . VAL A 1 109 ? -6.126 -1.126 -1.897 1.00 94.75 109 VAL A C 1
ATOM 853 O O . VAL A 1 109 ? -6.958 -1.333 -1.013 1.00 94.75 109 VAL A O 1
ATOM 856 N N . GLN A 1 110 ? -4.825 -1.381 -1.722 1.00 95.56 110 GLN A N 1
ATOM 857 C CA . GLN A 1 110 ? -4.266 -1.907 -0.475 1.00 95.56 110 GLN A CA 1
ATOM 858 C C . GLN A 1 110 ? -4.648 -1.027 0.719 1.00 95.56 110 GLN A C 1
ATOM 860 O O . GLN A 1 110 ? -5.195 -1.530 1.703 1.00 95.56 110 GLN A O 1
ATOM 865 N N . THR A 1 111 ? -4.356 0.275 0.640 1.00 94.81 111 THR A N 1
ATOM 866 C CA . THR A 1 111 ? -4.595 1.211 1.748 1.00 94.81 111 THR A CA 1
ATOM 867 C C . THR A 1 111 ? -6.087 1.312 2.039 1.00 94.81 111 THR A C 1
ATOM 869 O O . THR A 1 111 ? -6.508 1.162 3.184 1.00 94.81 111 THR A O 1
ATOM 872 N N . SER A 1 112 ? -6.905 1.454 0.994 1.00 94.94 112 SER A N 1
ATOM 873 C CA . SER A 1 112 ? -8.361 1.542 1.123 1.00 94.94 112 SER A CA 1
ATOM 874 C C . SER A 1 112 ? -8.955 0.305 1.798 1.00 94.94 112 SER A C 1
ATOM 876 O O . SER A 1 112 ? -9.787 0.427 2.697 1.00 94.94 112 SER A O 1
ATOM 878 N N . PHE A 1 113 ? -8.518 -0.899 1.417 1.00 93.56 113 PHE A N 1
ATOM 879 C CA . PHE A 1 113 ? -9.024 -2.143 2.002 1.00 93.56 113 PHE A CA 1
ATOM 880 C C . PHE A 1 113 ? -8.629 -2.297 3.469 1.00 93.56 113 PHE A C 1
ATOM 882 O O . PHE A 1 113 ? -9.473 -2.682 4.284 1.00 93.56 113 PHE A O 1
ATOM 889 N N . TRP A 1 114 ? -7.394 -1.939 3.827 1.00 93.38 114 TRP A N 1
ATOM 890 C CA . TRP A 1 114 ? -6.949 -1.945 5.220 1.00 93.38 114 TRP A CA 1
ATOM 891 C C . TRP A 1 114 ? -7.714 -0.934 6.075 1.00 93.38 114 TRP A C 1
ATOM 893 O O . TRP A 1 114 ? -8.206 -1.297 7.146 1.00 93.38 114 TRP A O 1
ATOM 903 N N . THR A 1 115 ? -7.902 0.297 5.594 1.00 93.94 115 THR A N 1
ATOM 904 C CA . THR A 1 115 ? -8.647 1.333 6.322 1.00 93.94 115 THR A CA 1
ATOM 905 C C . THR A 1 115 ? -10.120 0.960 6.494 1.00 93.94 115 THR A C 1
ATOM 907 O O . THR A 1 115 ? -10.672 1.117 7.584 1.00 93.94 115 THR A O 1
ATOM 910 N N . LEU A 1 116 ? -10.763 0.403 5.462 1.00 92.38 116 LEU A N 1
ATOM 911 C CA . LEU A 1 116 ? -12.154 -0.055 5.544 1.00 92.38 116 LEU A CA 1
ATOM 912 C C . LEU A 1 116 ? -12.321 -1.219 6.529 1.00 92.38 116 LEU A C 1
ATOM 914 O O . LEU A 1 116 ? -13.234 -1.195 7.360 1.00 92.38 116 LEU A O 1
ATOM 918 N N . ALA A 1 117 ? -11.445 -2.226 6.464 1.00 91.19 117 ALA A N 1
ATOM 919 C CA . ALA A 1 117 ? -11.481 -3.365 7.377 1.00 91.19 117 ALA A CA 1
ATOM 920 C C . ALA A 1 117 ? -11.231 -2.929 8.831 1.00 91.19 117 ALA A C 1
ATOM 922 O O . ALA A 1 117 ? -11.960 -3.352 9.733 1.00 91.19 117 ALA A O 1
ATOM 923 N N . ALA A 1 118 ? -10.260 -2.039 9.060 1.00 90.31 118 ALA A N 1
ATOM 924 C CA . ALA A 1 118 ? -9.971 -1.478 10.377 1.00 90.31 118 ALA A CA 1
ATOM 925 C C . ALA A 1 118 ? -11.157 -0.665 10.920 1.00 90.31 118 ALA A C 1
ATOM 927 O O . ALA A 1 118 ? -11.605 -0.904 12.041 1.00 90.31 118 ALA A O 1
ATOM 928 N N . GLY A 1 119 ? -11.740 0.226 10.111 1.00 91.12 119 GLY A N 1
ATOM 929 C CA . GLY A 1 119 ? -12.881 1.052 10.518 1.00 91.12 119 GLY A CA 1
ATOM 930 C C . GLY A 1 119 ? -14.101 0.224 10.934 1.00 91.12 119 GLY A C 1
ATOM 931 O O . GLY A 1 119 ? -14.734 0.500 11.958 1.00 91.12 119 GLY A O 1
ATOM 932 N N . ARG A 1 120 ? -14.403 -0.854 10.198 1.00 90.12 120 ARG A N 1
ATOM 933 C CA . ARG A 1 120 ? -15.483 -1.792 10.554 1.00 90.12 120 ARG A CA 1
ATOM 934 C C . ARG A 1 120 ? -15.219 -2.504 11.880 1.00 90.12 120 ARG A C 1
ATOM 936 O O . ARG A 1 120 ? -16.137 -2.631 12.695 1.00 90.12 120 ARG A O 1
ATOM 943 N N . GLN A 1 121 ? -13.981 -2.937 12.117 1.00 89.56 121 GLN A N 1
ATOM 944 C CA . GLN A 1 121 ? -13.590 -3.596 13.365 1.00 89.56 121 GLN A CA 1
ATOM 945 C C . GLN A 1 121 ? -13.665 -2.636 14.557 1.00 89.56 121 GLN A C 1
ATOM 947 O O . GLN A 1 121 ? -14.313 -2.964 15.552 1.00 89.56 121 GLN A O 1
ATOM 952 N N . VAL A 1 122 ? -13.105 -1.429 14.434 1.00 89.81 122 VAL A N 1
ATOM 953 C CA . VAL A 1 122 ? -13.137 -0.396 15.483 1.00 89.81 122 VAL A CA 1
ATOM 954 C C . VAL A 1 122 ? -14.575 -0.037 15.851 1.00 89.81 122 VAL A C 1
ATOM 956 O O . VAL A 1 122 ? -14.919 -0.018 17.032 1.00 89.81 122 VAL A O 1
ATOM 959 N N . LYS A 1 123 ? -15.464 0.147 14.865 1.00 89.75 123 LYS A N 1
ATOM 960 C CA . LYS A 1 123 ? -16.888 0.422 15.122 1.00 89.75 123 LYS A CA 1
ATOM 961 C C . LYS A 1 123 ? -17.554 -0.684 15.950 1.00 89.75 123 LYS A C 1
ATOM 963 O O . LYS A 1 123 ? -18.333 -0.394 16.859 1.00 89.75 123 LYS A O 1
ATOM 968 N N . LYS A 1 124 ? -17.247 -1.953 15.659 1.00 88.94 124 LYS A N 1
ATOM 969 C CA . LYS A 1 124 ? -17.794 -3.106 16.392 1.00 88.94 124 LYS A CA 1
ATOM 970 C C . LYS A 1 124 ? -17.237 -3.197 17.811 1.00 88.94 124 LYS A C 1
ATOM 972 O O . LYS A 1 124 ? -17.995 -3.470 18.740 1.00 88.94 124 LYS A O 1
ATOM 977 N N . ILE A 1 125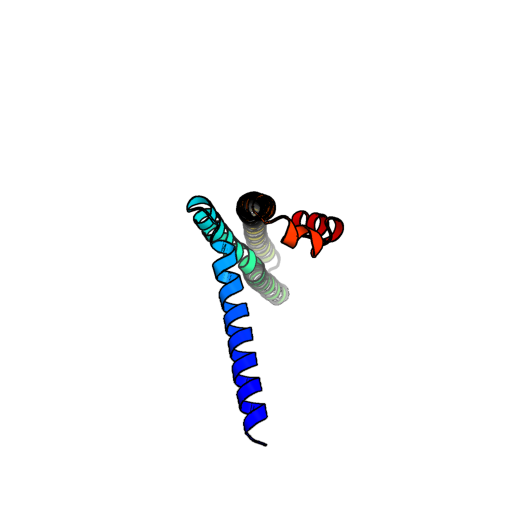 ? -15.942 -2.930 17.975 1.00 88.94 125 ILE A N 1
ATOM 978 C CA . ILE A 1 125 ? -15.274 -2.892 19.279 1.00 88.94 125 ILE A CA 1
ATOM 979 C C . ILE A 1 125 ? -15.883 -1.790 20.146 1.00 88.94 125 ILE A C 1
ATOM 981 O O . ILE A 1 125 ? -16.334 -2.096 21.244 1.00 88.94 125 ILE A O 1
ATOM 985 N N . ARG A 1 126 ? -16.006 -0.557 19.635 1.00 89.62 126 ARG A N 1
ATOM 986 C CA . ARG A 1 126 ? -16.609 0.571 20.369 1.00 89.62 126 ARG A CA 1
ATOM 987 C C . ARG A 1 126 ? -18.042 0.277 20.806 1.00 89.62 126 ARG A C 1
ATOM 989 O O . ARG A 1 126 ? -18.388 0.513 21.958 1.00 89.62 126 ARG A O 1
ATOM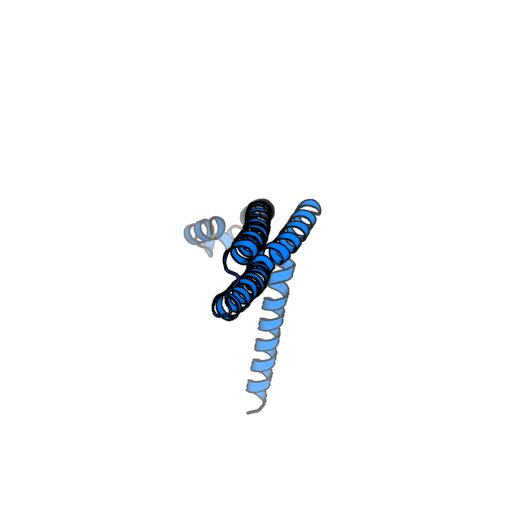 996 N N . LYS A 1 127 ? -18.859 -0.319 19.927 1.00 89.69 127 LYS A N 1
ATOM 997 C CA . LYS A 1 127 ? -20.232 -0.724 20.272 1.00 89.69 127 LYS A CA 1
ATOM 998 C C . LYS A 1 127 ? -20.259 -1.746 21.414 1.00 89.69 127 LYS A C 1
ATOM 1000 O O . LYS A 1 127 ? -21.042 -1.597 22.349 1.00 89.69 127 LYS A O 1
ATOM 1005 N N . ASN A 1 128 ? -19.419 -2.776 21.341 1.00 87.81 128 ASN A N 1
ATOM 1006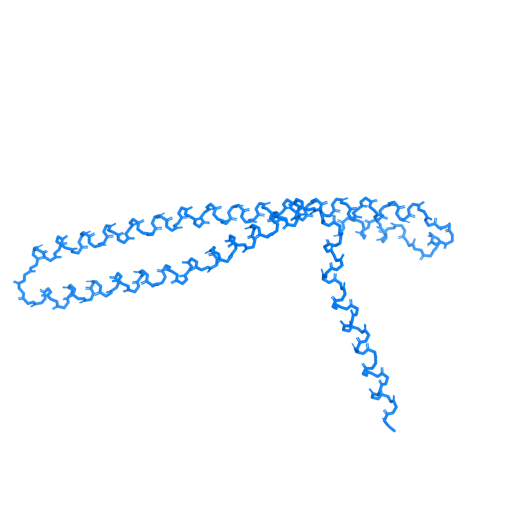 C CA . ASN A 1 128 ? -19.376 -3.826 22.359 1.00 87.81 128 ASN A CA 1
ATOM 1007 C C . ASN A 1 128 ? -18.779 -3.330 23.681 1.00 87.81 128 ASN A C 1
ATOM 1009 O O . ASN A 1 128 ? -19.248 -3.728 24.741 1.00 87.81 128 ASN A O 1
ATOM 1013 N N . PHE A 1 129 ? -17.776 -2.455 23.617 1.00 87.88 129 PHE A N 1
ATOM 1014 C CA . PHE A 1 129 ? -17.152 -1.834 24.780 1.00 87.88 129 PHE A CA 1
ATOM 1015 C C . PHE A 1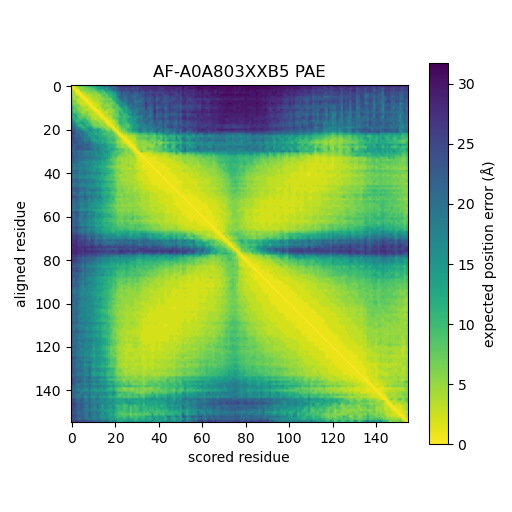 129 ? -18.140 -0.932 25.524 1.00 87.88 129 PHE A C 1
ATOM 1017 O O . PHE A 1 129 ? -18.356 -1.124 26.716 1.00 87.88 129 PHE A O 1
ATOM 1024 N N . PHE A 1 130 ? -18.835 -0.043 24.807 1.00 89.88 130 PHE A N 1
ATOM 1025 C CA . PHE A 1 130 ? -19.881 0.798 25.392 1.00 89.88 130 PHE A CA 1
ATOM 1026 C C . PHE A 1 130 ? -21.007 -0.037 26.016 1.00 89.88 130 PHE A C 1
ATOM 1028 O O . PHE A 1 130 ? -21.408 0.199 27.153 1.00 89.88 130 PHE A O 1
ATOM 1035 N N . HIS A 1 131 ? -21.474 -1.075 25.313 1.00 91.25 131 HIS A N 1
ATOM 1036 C CA . HIS A 1 131 ? -22.480 -1.991 25.853 1.00 91.25 131 HIS A CA 1
ATOM 1037 C C . HIS A 1 131 ? -22.009 -2.708 27.133 1.00 91.25 131 HIS A C 1
ATOM 1039 O O . HIS A 1 131 ? -22.810 -2.934 28.037 1.00 91.25 131 HIS A O 1
ATOM 1045 N N . ALA A 1 132 ? -20.725 -3.068 27.220 1.00 88.44 132 ALA A N 1
ATOM 1046 C CA . ALA A 1 132 ? -20.154 -3.721 28.395 1.00 88.44 132 ALA A CA 1
ATOM 1047 C C . ALA A 1 132 ? -20.005 -2.771 29.595 1.00 88.44 132 ALA A C 1
ATOM 1049 O O . ALA A 1 132 ? -20.226 -3.212 30.722 1.00 88.44 132 ALA A O 1
ATOM 1050 N N . ILE A 1 133 ? -19.675 -1.494 29.363 1.00 88.75 133 ILE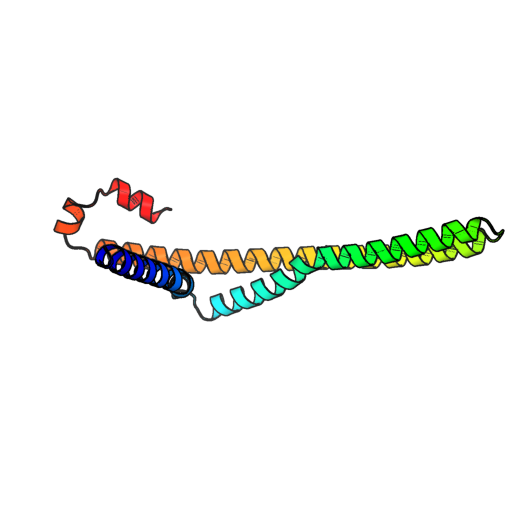 A N 1
ATOM 1051 C CA . ILE A 1 133 ? -19.612 -0.462 30.413 1.00 88.75 133 ILE A CA 1
ATOM 1052 C C . ILE A 1 133 ? -21.003 -0.215 30.998 1.00 88.75 133 ILE A C 1
ATOM 1054 O O . ILE A 1 133 ? -21.173 -0.264 32.209 1.00 88.75 133 ILE A O 1
ATOM 1058 N N . MET A 1 134 ? -22.023 -0.049 30.152 1.00 89.62 134 MET A N 1
ATOM 1059 C CA . MET A 1 134 ? -23.403 0.209 30.596 1.00 89.62 134 MET A CA 1
ATOM 1060 C C . MET A 1 134 ? -24.021 -0.924 31.434 1.00 89.62 134 MET A C 1
ATOM 1062 O O . MET A 1 134 ? -25.055 -0.723 32.062 1.00 89.62 134 MET A O 1
ATOM 1066 N N . ARG A 1 135 ? -23.424 -2.124 31.423 1.00 91.75 135 ARG A N 1
ATOM 1067 C CA . ARG A 1 135 ? -23.852 -3.285 32.222 1.00 91.75 135 ARG A CA 1
ATOM 1068 C C . ARG A 1 135 ? -23.049 -3.482 33.510 1.00 91.75 135 ARG A C 1
ATOM 1070 O O . ARG A 1 135 ? -23.294 -4.473 34.196 1.00 91.75 135 ARG A O 1
ATOM 1077 N N . GLN A 1 136 ? -22.088 -2.610 33.812 1.00 92.31 136 GLN A N 1
ATOM 1078 C CA . GLN A 1 136 ? -21.359 -2.670 35.078 1.00 92.31 136 GLN A CA 1
ATOM 1079 C C . GLN A 1 136 ? -22.252 -2.238 36.246 1.00 92.31 136 GLN A C 1
ATOM 1081 O O . GLN A 1 136 ? -23.204 -1.477 36.078 1.00 92.31 136 GLN A O 1
ATOM 1086 N N . GLU A 1 137 ? -21.952 -2.758 37.432 1.00 92.12 137 GLU A N 1
ATOM 1087 C CA . GLU A 1 137 ? -22.640 -2.397 38.671 1.00 92.12 137 GLU A CA 1
ATOM 1088 C C . GLU A 1 137 ? -22.240 -1.002 39.167 1.00 92.12 137 GLU A C 1
ATOM 1090 O O . GLU A 1 137 ? -21.163 -0.503 38.843 1.00 92.12 137 GLU A O 1
ATOM 1095 N N . ILE A 1 138 ? -23.086 -0.379 39.997 1.00 86.81 138 ILE A N 1
ATOM 1096 C CA . ILE A 1 138 ? -22.851 0.990 40.484 1.00 86.81 138 ILE A CA 1
ATOM 1097 C C . ILE A 1 138 ? -21.532 1.117 41.262 1.00 86.81 138 ILE A C 1
ATOM 1099 O O . ILE A 1 138 ? -20.799 2.080 41.067 1.00 86.81 138 ILE A O 1
ATOM 1103 N N . GLY A 1 139 ? -21.163 0.088 42.036 1.00 90.81 139 GLY A N 1
ATOM 1104 C CA . GLY A 1 139 ? -19.906 0.062 42.786 1.00 90.81 139 GLY A CA 1
ATOM 1105 C C . GLY A 1 139 ? -18.657 0.056 41.901 1.00 90.81 139 GLY A C 1
ATOM 1106 O O . GLY A 1 139 ? -17.598 0.474 42.351 1.00 90.81 139 GLY A O 1
ATOM 1107 N N . TRP A 1 140 ? -18.758 -0.359 40.632 1.00 90.50 140 TRP A N 1
ATOM 1108 C CA . TRP A 1 140 ? -17.654 -0.239 39.679 1.00 90.50 140 TRP A CA 1
ATOM 1109 C C . TRP A 1 140 ? -17.454 1.214 39.225 1.00 90.50 140 TRP A C 1
ATOM 1111 O O . TRP A 1 140 ? -16.316 1.637 39.022 1.00 90.50 140 TRP A O 1
ATOM 1121 N N . PHE A 1 141 ? -18.532 1.991 39.101 1.00 87.38 141 PHE A N 1
ATOM 1122 C CA . PHE A 1 141 ? -18.456 3.405 38.726 1.00 87.38 141 PHE A CA 1
ATOM 1123 C C . PHE A 1 141 ? -17.895 4.286 39.849 1.00 87.38 141 PHE A C 1
ATOM 1125 O O . PHE A 1 141 ? -17.238 5.275 39.550 1.00 87.38 141 PHE A O 1
ATOM 1132 N N . ASP A 1 142 ? -18.056 3.897 41.117 1.00 88.88 142 ASP A N 1
ATOM 1133 C CA . ASP A 1 142 ? -17.495 4.647 42.254 1.00 88.88 142 ASP A CA 1
ATOM 1134 C C . ASP A 1 142 ? -15.954 4.601 42.317 1.00 88.88 142 ASP A C 1
ATOM 1136 O O . ASP A 1 142 ? -15.328 5.486 42.897 1.00 88.88 142 ASP A O 1
ATOM 1140 N N . VAL A 1 143 ? -15.326 3.581 41.716 1.00 89.50 143 VAL A N 1
ATOM 1141 C CA . VAL A 1 143 ? -13.858 3.403 41.689 1.00 89.50 143 VAL A CA 1
ATOM 1142 C C . VAL A 1 143 ? -13.205 3.816 40.369 1.00 89.50 143 VAL A C 1
ATOM 1144 O O . VAL A 1 143 ? -11.983 3.943 40.321 1.00 89.50 143 VAL A O 1
ATOM 1147 N N . ASN A 1 144 ? -13.979 3.991 39.295 1.00 84.31 144 ASN A N 1
ATOM 1148 C CA . ASN A 1 144 ? -13.458 4.329 37.970 1.00 84.31 144 ASN A CA 1
ATOM 1149 C C . ASN A 1 144 ? -13.921 5.731 37.572 1.00 84.31 144 ASN A C 1
ATOM 1151 O O . ASN A 1 144 ? -15.116 5.971 37.420 1.00 84.31 144 ASN A O 1
ATOM 1155 N N . ASP A 1 145 ? -12.973 6.639 37.347 1.00 85.75 145 ASP A N 1
ATOM 1156 C CA . ASP A 1 145 ? -13.293 8.018 36.991 1.00 85.75 145 ASP A CA 1
ATOM 1157 C C . ASP A 1 145 ? -13.930 8.100 35.591 1.00 85.75 145 ASP A C 1
ATOM 1159 O O . ASP A 1 145 ? -13.396 7.593 34.597 1.00 85.75 145 ASP A O 1
ATOM 1163 N N . ALA A 1 146 ? -15.080 8.769 35.495 1.00 79.50 146 ALA A N 1
ATOM 1164 C CA . ALA A 1 146 ? -15.816 8.936 34.246 1.00 79.50 146 ALA A CA 1
ATOM 1165 C C . ALA A 1 146 ? -14.997 9.696 33.187 1.00 79.50 146 ALA A C 1
ATOM 1167 O O . ALA A 1 146 ? -15.136 9.425 31.989 1.00 79.50 146 ALA A O 1
ATOM 1168 N N . GLY A 1 147 ? -14.112 10.604 33.619 1.00 79.44 147 GLY A N 1
ATOM 1169 C CA . GLY A 1 147 ? -13.193 11.319 32.730 1.00 79.44 147 GLY A CA 1
ATOM 1170 C C . GLY A 1 147 ? -12.186 10.386 32.053 1.00 79.44 147 GLY A C 1
ATOM 1171 O O . GLY A 1 147 ? -11.988 10.462 30.840 1.00 79.44 147 GLY A O 1
ATOM 1172 N N . GLU A 1 148 ? -11.614 9.444 32.806 1.00 81.94 148 GLU A N 1
ATOM 1173 C CA . GLU A 1 148 ? -10.680 8.441 32.280 1.00 81.94 148 GLU A CA 1
ATOM 1174 C C . GLU A 1 148 ? -11.380 7.465 31.320 1.00 81.94 148 GLU A C 1
ATOM 1176 O O . GLU A 1 148 ? -10.831 7.088 30.280 1.00 81.94 148 GLU A O 1
ATOM 1181 N N . LEU A 1 149 ? -12.622 7.085 31.631 1.00 78.19 149 LEU A N 1
ATOM 1182 C CA . LEU A 1 149 ? -13.427 6.188 30.800 1.00 78.19 149 LEU A CA 1
ATOM 1183 C C . LEU A 1 149 ? -13.791 6.795 29.444 1.00 78.19 149 LEU A C 1
ATOM 1185 O O . LEU A 1 149 ? -13.762 6.086 28.436 1.00 78.19 149 LEU A O 1
ATOM 1189 N N . ASN A 1 150 ? -14.114 8.090 29.407 1.00 79.38 150 ASN A N 1
ATOM 1190 C CA . ASN A 1 150 ? -14.426 8.781 28.161 1.00 79.38 150 ASN A CA 1
ATOM 1191 C C . ASN A 1 150 ? -13.199 8.830 27.238 1.00 79.38 150 ASN A C 1
ATOM 1193 O O . ASN A 1 150 ? -13.302 8.497 26.059 1.00 79.38 150 ASN A O 1
ATOM 1197 N N . THR A 1 151 ? -12.020 9.133 27.786 1.00 83.69 151 THR A N 1
ATOM 1198 C CA . THR A 1 151 ? -10.764 9.133 27.021 1.00 83.69 151 THR A CA 1
ATOM 1199 C C . THR A 1 151 ? -10.461 7.745 26.445 1.00 83.69 151 THR A C 1
ATOM 1201 O O . THR A 1 151 ? -10.236 7.615 25.244 1.00 83.69 151 THR A O 1
ATOM 1204 N N . ARG A 1 152 ? -10.604 6.678 27.248 1.00 80.12 152 ARG A N 1
ATOM 1205 C CA . ARG A 1 152 ? -10.402 5.275 26.815 1.00 80.12 152 ARG A CA 1
ATOM 1206 C C . ARG A 1 152 ? -11.381 4.774 25.748 1.00 80.12 152 ARG A C 1
ATOM 1208 O O . ARG A 1 152 ? -11.153 3.717 25.167 1.00 80.12 152 ARG A O 1
ATOM 1215 N N . LEU A 1 153 ? -12.509 5.453 25.550 1.00 76.19 153 LEU A N 1
ATOM 1216 C CA . LEU A 1 153 ? -13.521 5.076 24.561 1.00 76.19 153 LEU A CA 1
ATOM 1217 C C . LEU A 1 153 ? -13.264 5.721 23.189 1.00 76.19 153 LEU A C 1
ATOM 1219 O O . LEU A 1 153 ? -13.713 5.202 22.159 1.00 76.19 153 LEU A O 1
ATOM 1223 N N . ILE A 1 154 ? -12.585 6.869 23.186 1.00 75.62 154 ILE A N 1
ATOM 1224 C CA . ILE A 1 154 ? -12.328 7.683 21.996 1.00 75.62 154 ILE A CA 1
ATOM 1225 C C . ILE A 1 154 ? -10.969 7.339 21.378 1.00 75.62 154 ILE A C 1
ATOM 1227 O O . ILE A 1 154 ? -10.870 7.348 20.146 1.00 75.62 154 ILE A O 1
ATOM 1231 N N . GLU A 1 155 ? -9.975 7.024 22.208 1.00 57.50 155 GLU A N 1
ATOM 1232 C CA . GLU A 1 155 ? -8.644 6.537 21.811 1.00 57.50 155 GLU A CA 1
ATOM 1233 C C . GLU A 1 155 ? -8.670 5.055 21.397 1.00 57.50 155 GLU A C 1
ATOM 1235 O O . GLU A 1 155 ? -8.044 4.727 20.363 1.00 57.50 155 GLU A O 1
#

Radius of gyration: 28.97 Å; Cα contacts (8 Å, |Δi|>4): 58; chains: 1; bounding box: 59×32×82 Å

InterPro domains:
  IPR011527 ABC transporter type 1, transmembrane domain [PF00664] (38-154)
  IPR011527 ABC transporter type 1, transmembrane domain [PS50929] (39-155)
  IPR036640 ABC transporter type 1, transmembrane domain superfamily [G3DSA:1.20.1560.10] (25-154)
  IPR036640 ABC transporter type 1, transmembrane domain superfamily [SSF90123] (25-153)
  IPR039421 Type 1 protein exporter [PTHR43394] (22-153)

Solvent-accessible surface area (backbone atoms only — not comparable to full-atom values): 8553 Å² total; per-residue (Å²): 125,68,68,64,58,54,55,49,50,55,51,49,52,52,50,50,50,55,54,62,52,44,67,64,53,69,55,67,70,54,49,75,68,37,52,52,33,45,50,54,18,49,56,30,44,53,56,42,65,48,44,61,63,54,56,50,52,54,51,49,56,53,49,51,55,50,53,55,51,58,62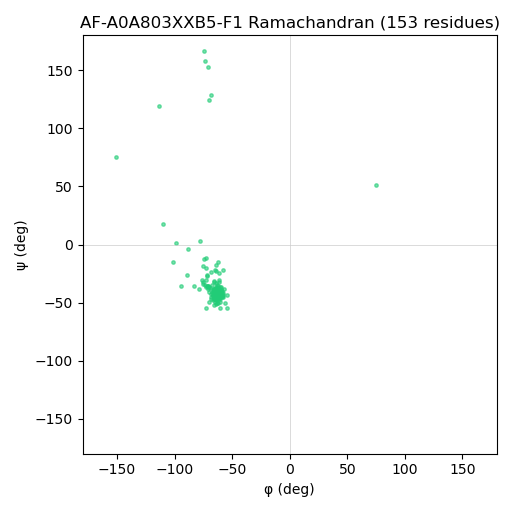,49,51,76,72,82,58,59,68,76,48,50,56,52,50,51,54,53,50,53,52,52,50,51,53,52,52,53,48,52,54,50,40,54,54,30,50,51,52,20,52,52,30,45,53,52,37,48,52,56,35,51,55,52,48,50,54,54,51,52,56,53,58,76,68,56,57,72,76,57,55,78,77,45,60,68,70,61,51,52,51,68,68,76,110

Mean predicted aligned error: 10.56 Å

Foldseek 3Di:
DVVVVVVVVVVVVVVVVVVVCPPVVLCVQFDPVLVVLLVLLVVLVVVLVCLVVVLVVLVVVLVVLVVVLVVCVVPPDNPVSVVVNVVSVVVSVVVVVVSVVSSVVSVVSSVVSVVVSVVSSLVSVLVVVVVVVVPDDPVVPVPDDPVVVVVVSVD

Secondary structure (DSSP, 8-state):
-HHHHHHHHHHHHHHHHHHHHHHHHHGGG--HHHHHHHHHHHHHHHHHHHHHHHHHHHHHHHHHHHHHHHHHGGGS--HHHHHHHHHHHHHHHHHHHHHHHHHHHHHHHHHHHHHHHHHHHHHHHHHHHHHHHTTS-HHHHTTS-HHHHHHHHH-